Protein AF-A0A3B8WFF1-F1 (afdb_monomer)

Foldseek 3Di:
DVVVVLVVVVVVDPDDDLVNLLVSLQVQLVVCLVVVVLVSNLVSLVSNLVSCVVVVVLVSVLSSLLSNLLSCVVVVVPVSSVVSLVSSCVSCVVVVVPVVNVSSVVSNVD

Secondary structure (DSSP, 8-state):
-HHHHHHHHHHT-SS--HHHHHHHHHHHHHHHHHTT-HHHHHHHHHHHHHHHHHTT-HHHHHHHHHHHHHHHHHTT-HHHHHHHHHHHHHHHHHTT-HHHHHHHHHHH--

Sequence (110 aa):
MADYYIEKAAQECENPSDDYLLGYEYVRGNNFFHRKLYEQSKTHLDASLRLSRKKENKRFEADNLLLLGRIAKAERNYTEAQKLLAQAEDLAIHYQFGEMLISIYQASNQ

Solvent-accessible surface area (backbone atoms only — not comparable to full-atom values): 5738 Å² total; per-residue (Å²): 110,70,66,58,56,53,54,50,57,56,71,73,42,93,77,70,50,70,70,56,49,27,54,51,26,36,55,50,11,52,51,27,44,78,69,67,37,53,71,65,10,48,59,24,26,53,53,15,31,53,41,15,58,76,68,66,35,61,65,55,32,26,54,32,28,41,53,51,13,50,47,29,43,77,72,66,38,53,71,59,12,50,57,29,34,51,55,19,43,53,46,25,64,76,72,63,38,64,75,54,47,57,56,45,52,61,61,72,75,113

Nearest PDB structures (foldseek):
  3ro2-assembly1_A  TM=9.104E-01  e=1.981E-02  Mus musculus
  4g2v-assembly1_A  TM=8.765E-01  e=4.190E-02  Mus musculus
  4wnd-assembly1_A  TM=8.827E-01  e=8.399E-02  Homo sapiens
  6hc2-assembly1_C  TM=8.382E-01 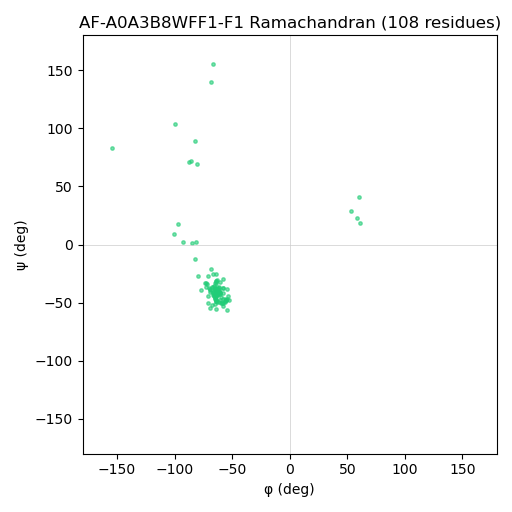 e=7.154E-02  Homo sapiens
  4jhr-assembly1_B  TM=8.270E-01  e=8.381E-01  Mus musculus

Radius of gyration: 14.09 Å; Cα contacts (8 Å, |Δi|>4): 117; chains: 1; bounding box: 29×25×38 Å

Structure (mmCIF, N/CA/C/O backbone):
data_AF-A0A3B8WFF1-F1
#
_entry.id   AF-A0A3B8WFF1-F1
#
loop_
_atom_site.group_PDB
_atom_site.id
_atom_site.type_symbol
_atom_site.label_atom_id
_atom_site.label_alt_id
_atom_site.label_comp_id
_atom_site.label_asym_id
_atom_site.label_entity_id
_atom_site.label_seq_id
_atom_site.pdbx_PDB_ins_code
_atom_site.Cartn_x
_atom_site.Cartn_y
_atom_site.Cartn_z
_atom_site.occupancy
_atom_site.B_iso_or_equiv
_atom_site.auth_seq_id
_atom_site.auth_comp_id
_atom_site.auth_asym_id
_atom_site.auth_atom_id
_atom_site.pdbx_PDB_model_num
ATOM 1 N N . MET A 1 1 ? -10.932 2.106 -21.702 1.00 55.16 1 MET A N 1
ATOM 2 C CA . MET A 1 1 ? -9.967 2.885 -22.509 1.00 55.16 1 MET A CA 1
ATOM 3 C C . MET A 1 1 ? -8.616 3.009 -21.813 1.00 55.16 1 MET A C 1
ATOM 5 O O . MET A 1 1 ? -7.642 2.645 -22.446 1.00 55.16 1 MET A O 1
ATOM 9 N N . ALA A 1 2 ? -8.527 3.440 -20.544 1.00 55.88 2 ALA A N 1
ATOM 10 C CA . ALA A 1 2 ? -7.241 3.520 -19.828 1.00 55.88 2 ALA A CA 1
ATOM 11 C C . ALA A 1 2 ? -6.477 2.178 -19.796 1.00 55.88 2 ALA A C 1
ATOM 13 O O . ALA A 1 2 ? -5.317 2.136 -20.186 1.00 55.88 2 ALA A O 1
ATOM 14 N N . ASP A 1 3 ? -7.163 1.084 -19.450 1.00 61.41 3 ASP A N 1
ATOM 15 C CA . ASP A 1 3 ? -6.576 -0.264 -19.367 1.00 61.41 3 ASP A CA 1
ATOM 16 C C . ASP A 1 3 ? -5.947 -0.713 -20.698 1.00 61.41 3 ASP A C 1
ATOM 18 O O . ASP A 1 3 ? -4.863 -1.278 -20.704 1.00 61.41 3 ASP A O 1
ATOM 22 N N . TYR A 1 4 ? -6.568 -0.362 -21.832 1.00 65.44 4 TYR A N 1
ATOM 23 C CA . TYR A 1 4 ? -6.072 -0.689 -23.174 1.00 65.44 4 TYR A CA 1
ATOM 24 C C . TYR A 1 4 ? -4.744 0.010 -23.496 1.00 65.44 4 TYR A C 1
ATOM 26 O O . TYR A 1 4 ? -3.835 -0.612 -24.035 1.00 65.44 4 TYR A O 1
ATOM 34 N N . TYR A 1 5 ? -4.609 1.298 -23.161 1.00 60.56 5 TYR A N 1
ATOM 35 C CA . TYR A 1 5 ? -3.365 2.034 -23.414 1.00 60.56 5 TYR A CA 1
ATOM 36 C C . TYR A 1 5 ? -2.238 1.599 -22.479 1.00 60.56 5 TYR A C 1
ATOM 38 O O . TYR A 1 5 ? -1.084 1.556 -22.894 1.00 60.56 5 TYR A O 1
ATOM 46 N N . ILE A 1 6 ? -2.586 1.245 -21.242 1.00 63.22 6 ILE A N 1
ATOM 47 C CA . ILE A 1 6 ? -1.662 0.695 -20.252 1.00 63.22 6 ILE A CA 1
ATOM 48 C C . ILE A 1 6 ? -1.136 -0.658 -20.754 1.00 63.22 6 ILE A C 1
ATOM 50 O O . ILE A 1 6 ? 0.066 -0.810 -20.952 1.00 63.22 6 ILE A O 1
ATOM 54 N N . GLU A 1 7 ? -2.020 -1.605 -21.072 1.00 67.00 7 GLU A N 1
ATOM 55 C CA . GLU A 1 7 ? -1.634 -2.940 -21.552 1.00 67.00 7 GLU A CA 1
ATOM 56 C C . GLU A 1 7 ? -0.839 -2.895 -22.861 1.00 67.00 7 GLU A C 1
ATOM 58 O O . GLU A 1 7 ? 0.160 -3.600 -22.998 1.00 67.00 7 GLU A O 1
ATOM 63 N N . LYS A 1 8 ? -1.230 -2.027 -23.800 1.00 68.31 8 LYS A N 1
ATOM 64 C CA . LYS A 1 8 ? -0.503 -1.848 -25.060 1.00 68.31 8 LYS A CA 1
ATOM 65 C C . LYS A 1 8 ? 0.914 -1.312 -24.834 1.00 68.31 8 LYS A C 1
ATOM 67 O O . LYS A 1 8 ? 1.857 -1.835 -25.417 1.00 68.31 8 LYS A O 1
ATOM 72 N N . ALA A 1 9 ? 1.080 -0.321 -23.955 1.00 63.72 9 ALA A N 1
ATOM 73 C CA . ALA A 1 9 ? 2.395 0.237 -23.644 1.00 63.72 9 ALA A CA 1
ATOM 74 C C . ALA A 1 9 ? 3.336 -0.793 -22.988 1.00 63.72 9 ALA A C 1
ATOM 76 O O . ALA A 1 9 ? 4.543 -0.739 -23.210 1.00 63.72 9 ALA A O 1
ATOM 77 N N . ALA A 1 10 ? 2.798 -1.746 -22.218 1.00 66.44 10 ALA A N 1
ATOM 78 C CA . ALA A 1 10 ? 3.592 -2.818 -21.620 1.00 66.44 10 ALA A CA 1
ATOM 79 C C . ALA A 1 10 ? 4.035 -3.879 -22.640 1.00 66.44 10 ALA A C 1
ATOM 81 O O . ALA A 1 10 ? 5.122 -4.432 -22.504 1.00 66.44 10 ALA A O 1
ATOM 82 N N . GLN A 1 11 ? 3.223 -4.153 -23.667 1.00 68.31 11 GLN A N 1
ATOM 83 C CA . GLN A 1 11 ? 3.555 -5.119 -24.724 1.00 68.31 11 GLN A CA 1
ATOM 84 C C . GLN A 1 11 ? 4.661 -4.627 -25.666 1.00 68.31 11 GLN A C 1
ATOM 86 O O . GLN A 1 11 ? 5.375 -5.440 -26.245 1.00 68.31 11 GLN A O 1
ATOM 91 N N . GLU A 1 12 ? 4.811 -3.312 -25.820 1.00 68.81 12 GLU A N 1
ATOM 92 C CA . GLU A 1 12 ? 5.833 -2.704 -26.682 1.00 68.81 12 GLU A CA 1
ATOM 93 C C . GLU A 1 12 ? 7.213 -2.613 -25.997 1.00 68.81 12 GLU A C 1
ATOM 95 O O . GLU A 1 12 ? 8.217 -2.365 -26.663 1.00 68.81 12 GLU A O 1
ATOM 100 N N . CYS A 1 13 ? 7.292 -2.837 -24.679 1.00 67.81 13 CYS A N 1
ATOM 101 C CA . CYS A 1 13 ? 8.542 -2.764 -23.928 1.00 67.81 13 CYS A CA 1
ATOM 102 C C . CYS A 1 13 ? 9.132 -4.161 -23.695 1.00 67.81 13 CYS A C 1
ATOM 104 O O . CYS A 1 13 ? 8.691 -4.903 -22.823 1.00 67.81 13 CYS A O 1
ATOM 106 N N . GLU A 1 14 ? 10.169 -4.506 -24.459 1.00 71.44 14 GLU A N 1
ATOM 107 C CA . GLU A 1 14 ? 10.814 -5.828 -24.413 1.00 71.44 14 GLU A CA 1
ATOM 108 C C . GLU A 1 14 ? 11.570 -6.085 -23.089 1.00 71.44 14 GLU A C 1
ATOM 110 O O . GLU A 1 14 ? 11.786 -7.232 -22.703 1.00 71.44 14 GLU A O 1
ATOM 115 N N . ASN A 1 15 ? 11.936 -5.022 -22.357 1.00 77.19 15 ASN A N 1
ATOM 116 C CA . ASN A 1 15 ? 12.530 -5.106 -21.021 1.00 77.19 15 ASN A CA 1
ATOM 117 C C . ASN A 1 15 ? 12.259 -3.824 -20.202 1.00 77.19 15 ASN A C 1
ATOM 119 O O . ASN A 1 15 ? 13.087 -2.905 -20.189 1.00 77.19 15 ASN A O 1
ATOM 123 N N . PRO A 1 16 ? 11.084 -3.708 -19.562 1.00 80.06 16 PRO A N 1
ATOM 124 C CA . PRO A 1 16 ? 10.717 -2.507 -18.825 1.00 80.06 16 PRO A CA 1
ATOM 125 C C . PRO A 1 16 ? 11.582 -2.324 -17.575 1.00 80.06 16 PRO A C 1
ATOM 127 O O . PRO A 1 16 ? 11.866 -3.272 -16.845 1.00 80.06 16 PRO A O 1
ATOM 130 N N . SER A 1 17 ? 11.974 -1.078 -17.297 1.00 86.88 17 SER A N 1
ATOM 131 C CA . SER A 1 17 ? 12.707 -0.749 -16.073 1.00 86.88 17 SER A CA 1
ATOM 132 C C . SER A 1 17 ? 11.835 -0.947 -14.828 1.00 86.88 17 SER A C 1
ATOM 134 O O . SER A 1 17 ? 10.611 -0.808 -14.880 1.00 86.88 17 SER A O 1
ATOM 136 N N . ASP A 1 18 ? 12.463 -1.185 -13.673 1.00 86.75 18 ASP A N 1
ATOM 137 C CA . ASP A 1 18 ? 11.735 -1.293 -12.401 1.00 86.75 18 ASP A CA 1
ATOM 138 C C . ASP A 1 18 ? 10.911 -0.024 -12.084 1.00 86.75 18 ASP A C 1
ATOM 140 O O . ASP A 1 18 ? 9.868 -0.129 -11.446 1.00 86.75 18 ASP A O 1
ATOM 144 N N . ASP A 1 19 ? 11.341 1.167 -12.536 1.00 84.69 19 ASP A N 1
ATOM 145 C CA . ASP A 1 19 ? 10.570 2.417 -12.367 1.00 84.69 19 ASP A CA 1
ATOM 146 C C . ASP A 1 19 ? 9.303 2.432 -13.215 1.00 84.69 19 ASP A C 1
ATOM 148 O O . ASP A 1 19 ? 8.245 2.865 -12.755 1.00 84.69 19 ASP A O 1
ATOM 152 N N . TYR A 1 20 ? 9.406 1.940 -14.450 1.00 87.12 20 TYR A N 1
ATOM 153 C CA . TYR A 1 20 ? 8.247 1.791 -15.314 1.00 87.12 20 TYR A CA 1
ATOM 154 C C . TYR A 1 20 ? 7.258 0.799 -14.698 1.00 87.12 20 TYR A C 1
ATOM 156 O O . TYR A 1 20 ? 6.083 1.128 -14.538 1.00 87.12 20 TYR A O 1
ATOM 164 N N . LEU A 1 21 ? 7.737 -0.379 -14.284 1.00 90.25 21 LEU A N 1
ATOM 165 C CA . LEU A 1 21 ? 6.901 -1.413 -13.672 1.00 90.25 21 LEU A CA 1
ATOM 166 C C . LEU A 1 21 ? 6.242 -0.934 -12.374 1.00 90.25 21 LEU A C 1
ATOM 168 O O . LEU A 1 21 ? 5.068 -1.214 -12.148 1.00 90.25 21 LEU A O 1
ATOM 172 N N . LEU A 1 22 ? 6.961 -0.173 -11.546 1.00 91.94 22 LEU A N 1
ATOM 173 C CA . LEU A 1 22 ? 6.440 0.408 -10.309 1.00 91.94 22 LEU A CA 1
ATOM 174 C C . LEU A 1 22 ? 5.172 1.2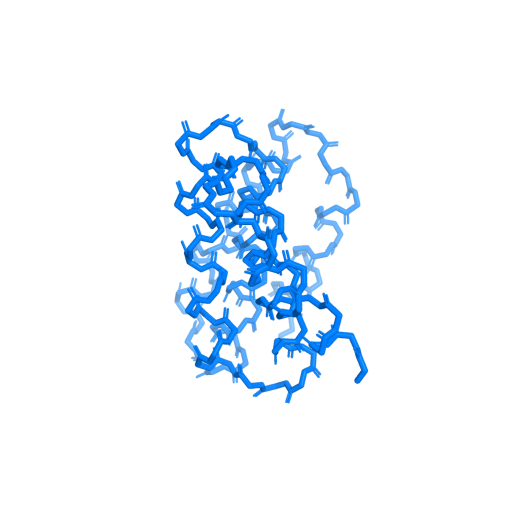33 -10.562 1.00 91.94 22 LEU A C 1
ATOM 176 O O . LEU A 1 22 ? 4.132 0.987 -9.940 1.00 91.94 22 LEU A O 1
ATOM 180 N N . GLY A 1 23 ? 5.278 2.218 -11.458 1.00 91.31 23 GLY A N 1
ATOM 181 C CA . GLY A 1 23 ? 4.173 3.112 -11.795 1.00 91.31 23 GLY A CA 1
ATOM 182 C C . GLY A 1 23 ? 3.064 2.385 -12.550 1.00 91.31 23 GLY A C 1
ATOM 183 O O . GLY A 1 23 ? 1.885 2.604 -12.280 1.00 91.31 23 GLY A O 1
ATOM 184 N N . TYR A 1 24 ? 3.435 1.474 -13.447 1.00 90.56 24 TYR A N 1
ATOM 185 C CA . TYR A 1 24 ? 2.505 0.656 -14.218 1.00 90.56 24 TYR A CA 1
ATOM 186 C C . TYR A 1 24 ? 1.583 -0.180 -13.319 1.00 90.56 24 TYR A C 1
ATOM 188 O O . TYR A 1 24 ? 0.356 -0.097 -13.421 1.00 90.56 24 TYR A O 1
ATOM 196 N N . GLU A 1 25 ? 2.169 -0.938 -12.393 1.00 94.44 25 GLU A N 1
ATOM 197 C CA . GLU A 1 25 ? 1.430 -1.771 -11.446 1.00 94.44 25 GLU A CA 1
ATOM 198 C C . GLU A 1 25 ? 0.577 -0.916 -10.496 1.00 94.44 25 GLU A C 1
ATOM 200 O O . GLU A 1 25 ? -0.586 -1.240 -10.253 1.00 94.44 25 GLU A O 1
ATOM 205 N N . TYR A 1 26 ? 1.080 0.241 -10.048 1.00 96.00 26 TYR A N 1
ATOM 206 C CA . TYR A 1 26 ? 0.291 1.166 -9.229 1.00 96.00 26 TYR A CA 1
ATOM 207 C C . TYR A 1 26 ? -0.979 1.637 -9.948 1.00 96.00 26 TYR A C 1
ATOM 209 O O . TYR A 1 26 ? -2.078 1.559 -9.395 1.00 96.00 26 TYR A O 1
ATOM 217 N N . VAL A 1 27 ? -0.851 2.108 -11.195 1.00 93.94 27 VAL A N 1
ATOM 218 C CA . VAL A 1 27 ? -1.986 2.650 -11.957 1.00 93.94 27 VAL A CA 1
ATOM 219 C C . VAL A 1 27 ? -3.039 1.570 -12.212 1.00 93.94 27 VAL A C 1
ATOM 221 O O . VAL A 1 27 ? -4.234 1.837 -12.076 1.00 93.94 27 VAL A O 1
ATOM 224 N N . ARG A 1 28 ? -2.628 0.333 -12.521 1.00 93.69 28 ARG A N 1
ATOM 225 C CA . ARG A 1 28 ? -3.561 -0.798 -12.668 1.00 93.69 28 ARG A CA 1
ATOM 226 C C . ARG A 1 28 ? -4.261 -1.119 -11.357 1.00 93.69 28 ARG A C 1
ATOM 228 O O . ARG A 1 28 ? -5.487 -1.228 -11.332 1.00 93.69 28 ARG A O 1
ATOM 235 N N . GLY A 1 29 ? -3.500 -1.209 -10.267 1.00 96.50 29 GLY A N 1
ATOM 236 C CA . GLY A 1 29 ? -4.033 -1.425 -8.926 1.00 96.50 29 GLY A CA 1
ATOM 237 C C . GLY A 1 29 ? -5.087 -0.385 -8.553 1.00 96.50 29 GLY A C 1
ATOM 238 O O . GLY A 1 29 ? -6.193 -0.739 -8.136 1.00 96.50 29 GLY A O 1
ATOM 239 N N . ASN A 1 30 ? -4.793 0.891 -8.794 1.00 95.69 30 ASN A N 1
ATOM 240 C CA . ASN A 1 30 ? -5.705 2.000 -8.544 1.00 95.69 30 ASN A CA 1
ATOM 241 C C . ASN A 1 30 ? -6.955 1.965 -9.449 1.00 95.69 30 ASN A C 1
ATOM 243 O O . ASN A 1 30 ? -8.070 2.180 -8.974 1.00 95.69 30 ASN A O 1
ATOM 247 N N . ASN A 1 31 ? -6.813 1.614 -10.730 1.00 94.31 31 ASN A N 1
ATOM 248 C CA . ASN A 1 31 ? -7.954 1.457 -11.636 1.00 94.31 31 ASN A CA 1
ATOM 249 C C . ASN A 1 31 ? -8.913 0.353 -11.162 1.00 94.31 31 ASN A C 1
ATOM 251 O O . ASN A 1 31 ? -10.118 0.585 -11.020 1.00 94.31 31 ASN A O 1
ATOM 255 N N . PHE A 1 32 ? -8.380 -0.830 -10.845 1.00 95.81 32 PHE A N 1
ATOM 256 C CA . PHE A 1 32 ? -9.183 -1.929 -10.313 1.00 95.81 32 PHE A CA 1
ATOM 257 C C . PHE A 1 32 ? -9.839 -1.567 -8.976 1.00 95.81 32 PHE A C 1
ATOM 259 O O . PHE A 1 32 ? -11.009 -1.900 -8.771 1.00 95.81 32 PHE A O 1
ATOM 266 N N . PHE A 1 33 ? -9.146 -0.815 -8.111 1.00 96.62 33 PHE A N 1
ATOM 267 C CA . PHE A 1 33 ? -9.716 -0.287 -6.869 1.00 96.62 33 PHE A CA 1
ATOM 268 C C . PHE A 1 33 ? -10.968 0.559 -7.137 1.00 96.62 33 PHE A C 1
ATOM 270 O O . PHE A 1 33 ? -12.022 0.309 -6.549 1.00 96.62 33 PHE A O 1
ATOM 277 N N . HIS A 1 34 ? -10.894 1.514 -8.071 1.00 95.62 34 HIS A N 1
ATOM 278 C CA . HIS A 1 34 ? -12.032 2.367 -8.431 1.00 95.62 34 HIS A CA 1
ATOM 279 C C . HIS A 1 34 ? -13.198 1.589 -9.058 1.00 95.62 34 HIS A C 1
ATOM 281 O O . HIS A 1 34 ? -14.354 1.991 -8.925 1.00 95.62 34 HIS A O 1
ATOM 287 N N . ARG A 1 35 ? -12.917 0.437 -9.675 1.00 96.00 35 ARG A N 1
ATOM 288 C CA . ARG A 1 35 ? -13.924 -0.504 -10.191 1.00 96.00 35 ARG A CA 1
ATOM 289 C C . ARG A 1 35 ? -14.441 -1.491 -9.137 1.00 96.00 35 ARG A C 1
ATOM 291 O O . ARG A 1 35 ? -15.267 -2.334 -9.472 1.00 96.00 35 ARG A O 1
ATOM 298 N N . LYS A 1 36 ? -13.976 -1.392 -7.884 1.00 96.75 36 LYS A N 1
ATOM 299 C CA . LYS A 1 36 ? -14.257 -2.326 -6.775 1.00 96.75 36 LYS A CA 1
ATOM 300 C C . LYS A 1 36 ? -13.845 -3.775 -7.064 1.00 96.75 36 LYS A C 1
ATOM 302 O O . LYS A 1 36 ? -14.359 -4.713 -6.462 1.00 96.75 36 LYS A O 1
ATOM 307 N N . LEU A 1 37 ? -12.904 -3.957 -7.985 1.00 97.56 37 LEU A N 1
ATOM 308 C CA . LEU A 1 37 ? -12.310 -5.240 -8.341 1.00 97.56 37 LEU A CA 1
ATOM 309 C C . LEU A 1 37 ? -11.122 -5.500 -7.406 1.00 97.56 37 LEU A C 1
ATOM 311 O O . LEU A 1 37 ? -9.961 -5.356 -7.787 1.00 97.56 37 LEU A O 1
ATOM 315 N N . TYR A 1 38 ? -11.429 -5.784 -6.139 1.00 97.62 38 TYR A N 1
ATOM 316 C CA . TYR A 1 38 ? -10.447 -5.763 -5.052 1.00 97.62 38 TYR A CA 1
ATOM 317 C C . TYR A 1 38 ? -9.362 -6.835 -5.167 1.00 97.62 38 TYR A C 1
ATOM 319 O O . TYR A 1 38 ? -8.206 -6.535 -4.893 1.00 97.62 38 TYR A O 1
ATOM 327 N N . GLU A 1 39 ? -9.677 -8.033 -5.656 1.00 97.81 39 GLU A N 1
ATOM 328 C CA . GLU A 1 39 ? -8.668 -9.085 -5.859 1.00 97.81 39 GLU A CA 1
ATOM 329 C C . GLU A 1 39 ? -7.632 -8.704 -6.928 1.00 97.81 39 GLU A C 1
ATOM 331 O O . GLU A 1 39 ? -6.421 -8.798 -6.701 1.00 97.81 39 GLU A O 1
ATOM 336 N N . GLN A 1 40 ? -8.085 -8.187 -8.077 1.00 96.88 40 GLN A N 1
ATOM 337 C CA . GLN A 1 40 ? -7.170 -7.671 -9.098 1.00 96.88 40 GLN A CA 1
ATOM 338 C C . GLN A 1 40 ? -6.387 -6.460 -8.583 1.00 96.88 40 GLN A C 1
ATOM 340 O O . GLN A 1 40 ? -5.188 -6.346 -8.823 1.00 96.88 40 GLN A O 1
ATOM 345 N N . SER A 1 41 ? -7.051 -5.571 -7.842 1.00 98.19 41 SER A N 1
ATOM 346 C CA . SER A 1 41 ? -6.412 -4.394 -7.260 1.00 98.19 41 SER A CA 1
ATOM 347 C C . SER A 1 41 ? -5.273 -4.775 -6.316 1.00 98.19 41 SER A C 1
ATOM 349 O O . SER A 1 41 ? -4.158 -4.298 -6.515 1.00 98.19 41 SER A O 1
ATOM 351 N N . LYS A 1 42 ? -5.511 -5.690 -5.365 1.00 98.56 42 LYS A N 1
ATOM 352 C CA . LYS A 1 42 ? -4.490 -6.186 -4.428 1.00 98.56 42 LYS A CA 1
ATOM 353 C C . LYS A 1 42 ? -3.283 -6.757 -5.164 1.00 98.56 42 LYS A C 1
ATOM 355 O O . LYS A 1 42 ? -2.166 -6.350 -4.881 1.00 98.56 42 LYS A O 1
ATOM 360 N N . THR A 1 43 ? -3.512 -7.593 -6.179 1.00 98.19 43 THR A N 1
ATOM 361 C CA . THR A 1 43 ? -2.436 -8.203 -6.982 1.00 98.19 43 THR A CA 1
ATOM 362 C C . THR A 1 43 ? -1.466 -7.156 -7.544 1.00 98.19 43 THR A C 1
ATOM 364 O O . THR A 1 43 ? -0.248 -7.290 -7.417 1.00 98.19 43 THR A O 1
ATOM 367 N N . HIS A 1 44 ? -2.004 -6.091 -8.138 1.00 97.50 44 HIS A N 1
ATOM 368 C CA . HIS A 1 44 ? -1.203 -5.028 -8.746 1.00 97.50 44 HIS A CA 1
ATOM 369 C C . HIS A 1 44 ? -0.594 -4.073 -7.705 1.00 97.50 44 HIS A C 1
ATOM 371 O O . HIS A 1 44 ? 0.573 -3.691 -7.813 1.00 97.50 44 HIS A O 1
ATOM 377 N N . LEU A 1 45 ? -1.336 -3.733 -6.647 1.00 98.44 45 LEU A N 1
ATOM 378 C CA . LEU A 1 45 ? -0.824 -2.901 -5.554 1.00 98.44 45 LEU A CA 1
ATOM 379 C C . LEU A 1 45 ? 0.305 -3.599 -4.778 1.00 98.44 45 LEU A C 1
ATOM 381 O O . LEU A 1 45 ? 1.291 -2.953 -4.443 1.00 98.44 45 LEU A O 1
ATOM 385 N N . ASP A 1 46 ? 0.235 -4.915 -4.562 1.00 98.62 46 ASP A N 1
ATOM 386 C CA . ASP A 1 46 ? 1.307 -5.692 -3.924 1.00 98.62 46 ASP A CA 1
ATOM 387 C C . ASP A 1 46 ? 2.566 -5.764 -4.799 1.00 98.62 46 ASP A C 1
ATOM 389 O O . ASP A 1 46 ? 3.698 -5.722 -4.299 1.00 98.62 46 ASP A O 1
ATOM 393 N N . ALA A 1 47 ? 2.395 -5.853 -6.122 1.00 97.25 47 ALA A N 1
ATOM 394 C CA . ALA A 1 47 ? 3.508 -5.786 -7.061 1.00 97.25 47 ALA A CA 1
ATOM 395 C C . ALA A 1 47 ? 4.201 -4.419 -7.016 1.00 97.25 47 ALA A C 1
ATOM 397 O O . ALA A 1 47 ? 5.429 -4.359 -6.885 1.00 97.25 47 ALA A O 1
ATOM 398 N N . SER A 1 48 ? 3.419 -3.338 -7.041 1.00 98.19 48 SER A N 1
ATOM 399 C CA . SER A 1 48 ? 3.932 -1.975 -6.908 1.00 98.19 48 SER A CA 1
ATOM 400 C C . SER A 1 48 ? 4.582 -1.736 -5.538 1.00 98.19 48 SER A C 1
ATOM 402 O O . SER A 1 48 ?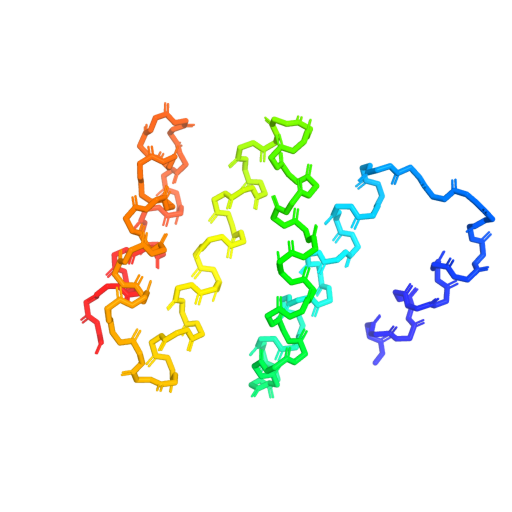 5.689 -1.210 -5.481 1.00 98.19 48 SER A O 1
ATOM 404 N N . LEU A 1 49 ? 3.983 -2.211 -4.442 1.00 98.62 49 LEU A N 1
ATOM 405 C CA . LEU A 1 49 ? 4.524 -2.084 -3.083 1.00 98.62 49 LEU A CA 1
ATOM 406 C C . LEU A 1 49 ? 5.881 -2.784 -2.922 1.00 98.62 49 LEU A C 1
ATOM 408 O O . LEU A 1 49 ? 6.800 -2.274 -2.277 1.00 98.62 49 LEU A O 1
ATOM 412 N N . ARG A 1 50 ? 6.042 -3.971 -3.512 1.00 98.38 50 ARG A N 1
ATOM 413 C CA . ARG A 1 50 ? 7.327 -4.685 -3.497 1.00 98.38 50 ARG A CA 1
ATOM 414 C C . ARG A 1 50 ? 8.404 -3.903 -4.249 1.00 98.38 50 ARG A C 1
ATOM 416 O O . ARG A 1 50 ? 9.532 -3.803 -3.765 1.00 98.38 50 ARG A O 1
ATOM 423 N N . LEU A 1 51 ? 8.064 -3.349 -5.413 1.00 97.12 51 LEU A N 1
ATOM 424 C CA . LEU A 1 51 ? 8.981 -2.523 -6.197 1.00 97.12 51 LEU A CA 1
ATOM 425 C C . LEU A 1 51 ? 9.308 -1.214 -5.469 1.00 97.12 51 LEU A C 1
ATOM 427 O O . LEU A 1 51 ? 10.476 -0.840 -5.406 1.00 97.12 51 LEU A O 1
ATOM 431 N N . SER A 1 52 ? 8.324 -0.558 -4.850 1.00 98.00 52 SER A N 1
ATOM 432 C CA . SER A 1 52 ? 8.528 0.707 -4.139 1.00 98.00 52 SER A CA 1
ATOM 433 C C . SER A 1 52 ? 9.493 0.524 -2.975 1.00 98.00 52 SER A C 1
ATOM 435 O O . SER A 1 52 ? 10.394 1.336 -2.796 1.00 98.00 52 SER A O 1
ATOM 437 N N . ARG A 1 53 ? 9.377 -0.589 -2.242 1.00 98.12 53 ARG A N 1
ATOM 438 C CA . ARG A 1 53 ? 10.315 -0.967 -1.177 1.00 98.12 53 ARG A CA 1
ATOM 439 C C . ARG A 1 53 ? 11.713 -1.254 -1.709 1.00 98.12 53 ARG A C 1
ATOM 441 O O . ARG A 1 53 ? 12.675 -0.716 -1.176 1.00 98.12 53 ARG A O 1
ATOM 448 N N . LYS A 1 54 ? 11.829 -2.045 -2.783 1.00 97.44 54 LYS A N 1
ATOM 449 C CA . LYS A 1 54 ? 13.118 -2.356 -3.429 1.00 97.44 54 LYS A CA 1
ATOM 450 C C . LYS A 1 54 ? 13.847 -1.091 -3.895 1.00 97.44 54 LYS A C 1
ATOM 452 O O . LYS A 1 54 ? 15.068 -1.031 -3.824 1.00 97.44 54 LYS A O 1
ATOM 457 N N . LYS A 1 55 ? 13.099 -0.105 -4.391 1.00 96.25 55 LYS A N 1
ATOM 458 C CA . LYS A 1 55 ? 13.624 1.161 -4.917 1.00 96.25 55 LYS A CA 1
ATOM 459 C C . LYS A 1 55 ? 13.700 2.284 -3.885 1.00 96.25 55 LYS A C 1
ATOM 461 O O . LYS A 1 55 ? 14.025 3.405 -4.257 1.00 96.25 55 LYS A O 1
ATOM 466 N N . GLU A 1 56 ? 13.331 2.008 -2.635 1.00 97.06 56 GLU A N 1
ATOM 467 C CA . GLU A 1 56 ? 13.211 3.009 -1.569 1.00 97.06 56 GLU A CA 1
ATOM 468 C C . GLU A 1 56 ? 12.307 4.203 -1.946 1.00 97.06 56 GLU A C 1
ATOM 470 O O . GLU A 1 56 ? 12.450 5.313 -1.437 1.00 97.06 56 GLU A O 1
ATOM 475 N N . ASN A 1 57 ? 11.322 3.979 -2.822 1.00 97.44 57 ASN A N 1
ATOM 476 C CA . ASN A 1 57 ? 10.349 4.988 -3.214 1.00 97.44 57 ASN A CA 1
ATOM 477 C C . ASN A 1 57 ? 9.229 5.075 -2.170 1.00 97.44 57 ASN A C 1
ATOM 479 O O . ASN A 1 57 ? 8.192 4.412 -2.263 1.00 97.44 57 ASN A O 1
ATOM 483 N N . LYS A 1 58 ? 9.452 5.924 -1.169 1.00 97.69 58 LYS A N 1
ATOM 484 C CA . LYS A 1 58 ? 8.572 6.070 -0.002 1.00 97.69 58 LYS A CA 1
ATOM 485 C C . LYS A 1 58 ? 7.203 6.638 -0.337 1.00 97.69 58 LYS A C 1
ATOM 487 O O . LYS A 1 58 ? 6.237 6.333 0.357 1.00 97.69 58 LYS A O 1
ATOM 492 N N . ARG A 1 59 ? 7.096 7.402 -1.429 1.00 95.94 59 ARG A N 1
ATOM 493 C CA . ARG A 1 59 ? 5.809 7.9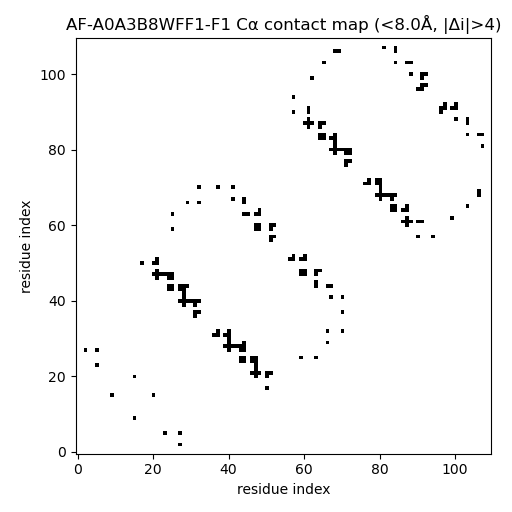30 -1.877 1.00 95.94 59 ARG A CA 1
ATOM 494 C C . ARG A 1 59 ? 4.903 6.818 -2.397 1.00 95.94 59 ARG A C 1
ATOM 496 O O . ARG A 1 59 ? 3.807 6.651 -1.872 1.00 95.94 59 ARG A O 1
ATOM 503 N N . PHE A 1 60 ? 5.379 6.024 -3.359 1.00 96.75 60 PHE A N 1
ATOM 504 C CA . PHE A 1 60 ? 4.609 4.880 -3.855 1.00 96.75 60 PHE A CA 1
ATOM 505 C C . PHE A 1 60 ? 4.390 3.821 -2.773 1.00 96.75 60 PHE A C 1
ATOM 507 O O . PHE A 1 60 ? 3.344 3.181 -2.764 1.00 96.75 60 PHE A O 1
ATOM 514 N N . GLU A 1 61 ? 5.334 3.639 -1.845 1.00 98.50 61 GLU A N 1
ATOM 515 C CA . GLU A 1 61 ? 5.136 2.736 -0.707 1.00 98.50 61 GLU A CA 1
ATOM 516 C C . GLU A 1 61 ? 3.909 3.150 0.118 1.00 98.50 61 GLU A C 1
ATOM 518 O O . GLU A 1 61 ? 3.015 2.334 0.343 1.00 98.50 61 GLU A O 1
ATOM 523 N N . ALA A 1 62 ? 3.819 4.428 0.490 1.00 98.25 62 ALA A N 1
ATOM 524 C CA . ALA A 1 62 ? 2.712 4.938 1.288 1.00 98.25 62 ALA A CA 1
ATOM 525 C C . ALA A 1 62 ? 1.376 4.975 0.512 1.00 98.25 62 ALA A C 1
ATOM 527 O O . ALA A 1 62 ? 0.340 4.604 1.066 1.00 98.25 62 ALA A O 1
ATOM 528 N N . ASP A 1 63 ? 1.388 5.330 -0.782 1.00 98.00 63 ASP A N 1
ATOM 529 C CA . ASP A 1 63 ? 0.187 5.311 -1.635 1.00 98.00 63 ASP A CA 1
ATOM 530 C C . ASP A 1 63 ? -0.379 3.881 -1.792 1.00 98.00 63 ASP A C 1
ATOM 532 O O . ASP A 1 63 ? -1.590 3.670 -1.665 1.00 98.00 63 ASP A O 1
ATOM 536 N N . ASN A 1 64 ? 0.483 2.875 -2.003 1.00 98.56 64 ASN A N 1
ATOM 537 C CA . ASN A 1 64 ? 0.058 1.473 -2.084 1.00 98.56 64 ASN A CA 1
ATOM 538 C C . ASN A 1 64 ? -0.523 0.973 -0.751 1.00 98.56 64 ASN A C 1
ATOM 540 O O . ASN A 1 64 ? -1.591 0.359 -0.743 1.00 98.56 64 ASN A O 1
ATOM 544 N N . LEU A 1 65 ? 0.136 1.269 0.376 1.00 98.75 65 LEU A N 1
ATOM 545 C CA . LEU A 1 65 ? -0.346 0.896 1.712 1.00 98.75 65 LEU A CA 1
ATOM 546 C C . LEU A 1 65 ? -1.717 1.515 2.025 1.00 98.75 65 LEU A C 1
ATOM 548 O O . LEU A 1 65 ? -2.600 0.825 2.536 1.00 98.75 65 LEU A O 1
ATOM 552 N N . LEU A 1 66 ? -1.932 2.785 1.666 1.00 98.44 66 LEU A N 1
ATOM 553 C CA . LEU A 1 66 ? -3.221 3.461 1.831 1.00 98.44 66 LEU A CA 1
ATOM 554 C C . LEU A 1 66 ? -4.337 2.768 1.033 1.00 98.44 66 LEU A C 1
ATOM 556 O O . LEU A 1 66 ? -5.423 2.528 1.567 1.00 98.44 66 LEU A O 1
ATOM 560 N N . LEU A 1 67 ? -4.095 2.447 -0.241 1.00 98.31 67 LEU A N 1
ATOM 561 C CA . LEU A 1 67 ? -5.096 1.782 -1.082 1.00 98.31 67 LEU A CA 1
ATOM 562 C C . LEU A 1 67 ? -5.396 0.361 -0.594 1.00 98.31 67 LEU A C 1
ATOM 564 O O . LEU A 1 67 ? -6.569 0.005 -0.477 1.00 98.31 67 LEU A O 1
ATOM 568 N N . LEU A 1 68 ? -4.374 -0.417 -0.230 1.00 98.75 68 LEU A N 1
ATOM 569 C CA . LEU A 1 68 ? -4.552 -1.750 0.353 1.00 98.75 68 LEU A CA 1
ATOM 570 C C . LEU A 1 68 ? -5.326 -1.685 1.680 1.00 98.75 68 LEU A C 1
ATOM 572 O O . LEU A 1 68 ? -6.240 -2.479 1.895 1.00 98.75 68 LEU A O 1
ATOM 576 N N . GLY A 1 69 ? -5.044 -0.697 2.535 1.00 98.44 69 GLY A N 1
ATOM 577 C CA . GLY A 1 69 ? -5.793 -0.472 3.774 1.00 98.44 69 GLY A CA 1
ATOM 578 C C . GLY A 1 69 ? -7.270 -0.153 3.524 1.00 98.44 69 GLY A C 1
ATOM 579 O O . GLY A 1 69 ? -8.155 -0.699 4.187 1.00 98.44 69 GLY A O 1
ATOM 580 N N . ARG A 1 70 ? -7.570 0.670 2.510 1.00 98.12 70 ARG A N 1
ATOM 581 C CA . ARG A 1 70 ? -8.952 0.952 2.078 1.00 98.12 70 ARG A CA 1
ATOM 582 C C . ARG A 1 70 ? -9.663 -0.295 1.550 1.00 98.12 70 ARG A C 1
ATOM 584 O O . ARG A 1 70 ? -10.850 -0.462 1.827 1.00 98.12 70 ARG A O 1
ATOM 591 N N . ILE A 1 71 ? -8.959 -1.161 0.821 1.00 98.38 71 ILE A N 1
ATOM 592 C CA . ILE A 1 71 ? -9.497 -2.443 0.343 1.00 98.38 71 ILE A CA 1
ATOM 593 C C . ILE A 1 71 ? -9.808 -3.366 1.517 1.00 98.38 71 ILE A C 1
ATOM 595 O O . ILE A 1 71 ? -10.942 -3.824 1.631 1.00 98.38 71 ILE A O 1
ATOM 599 N N . ALA A 1 72 ? -8.853 -3.574 2.427 1.00 98.19 72 ALA A N 1
ATOM 600 C CA . ALA A 1 72 ? -9.047 -4.407 3.611 1.00 98.19 72 ALA A CA 1
ATOM 601 C C . ALA A 1 72 ? -10.267 -3.946 4.423 1.00 98.19 72 ALA A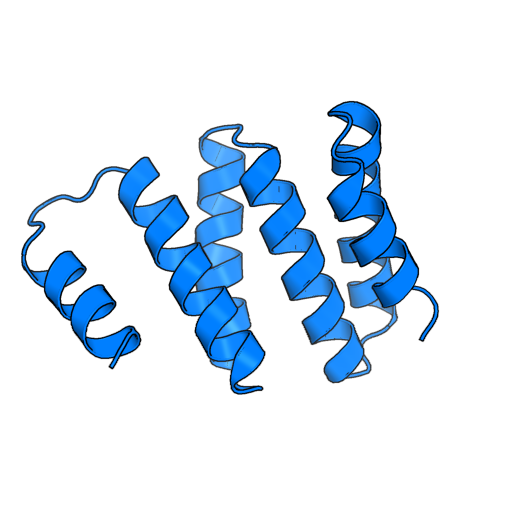 C 1
ATOM 603 O O . ALA A 1 72 ? -11.072 -4.759 4.877 1.00 98.19 72 ALA A O 1
ATOM 604 N N . LYS A 1 73 ? -10.474 -2.629 4.522 1.00 96.44 73 LYS A N 1
ATOM 605 C CA . LYS A 1 73 ? -11.665 -2.063 5.154 1.00 96.44 73 LYS A CA 1
ATOM 606 C C . LYS A 1 73 ? -12.956 -2.378 4.395 1.00 96.44 73 LYS A C 1
ATOM 608 O O . LYS A 1 73 ? -13.948 -2.754 5.018 1.00 96.44 73 LYS A O 1
ATOM 613 N N . ALA A 1 74 ? -12.959 -2.249 3.068 1.00 96.44 74 ALA A N 1
ATOM 614 C CA . ALA A 1 74 ? -14.109 -2.607 2.233 1.00 96.44 74 ALA A CA 1
ATOM 615 C C . ALA A 1 74 ? -14.471 -4.101 2.354 1.00 96.44 74 ALA A C 1
ATOM 617 O O . ALA A 1 74 ? -15.648 -4.458 2.331 1.00 96.44 74 ALA A O 1
ATOM 618 N N . GLU A 1 75 ? -13.469 -4.954 2.563 1.00 96.88 75 GLU A N 1
ATOM 619 C CA . GLU A 1 75 ? -13.603 -6.392 2.826 1.00 96.88 75 GLU A CA 1
ATOM 620 C C . GLU A 1 75 ? -13.938 -6.717 4.295 1.00 96.88 75 GLU A C 1
ATOM 622 O O . GLU A 1 75 ? -14.066 -7.885 4.657 1.00 96.88 75 GLU A O 1
ATOM 627 N N . ARG A 1 76 ? -14.116 -5.699 5.152 1.00 96.81 76 ARG A N 1
ATOM 628 C CA . ARG A 1 76 ? -14.358 -5.815 6.604 1.00 96.81 76 ARG A CA 1
ATOM 629 C C . ARG A 1 76 ? -13.226 -6.493 7.385 1.00 96.81 76 ARG A C 1
ATOM 631 O O . ARG A 1 76 ? -13.420 -6.904 8.529 1.00 96.81 76 ARG A O 1
ATOM 638 N N . ASN A 1 77 ? -12.029 -6.563 6.812 1.00 97.44 77 ASN A N 1
ATOM 639 C CA . ASN A 1 77 ? -10.818 -6.976 7.508 1.00 97.44 77 ASN A CA 1
ATOM 640 C C . ASN A 1 77 ? -10.188 -5.770 8.224 1.00 97.44 77 ASN A C 1
ATOM 642 O O . ASN A 1 77 ? -9.168 -5.220 7.805 1.00 97.44 77 ASN A O 1
ATOM 646 N N . TYR A 1 78 ? -10.835 -5.330 9.305 1.00 96.00 78 TYR A N 1
ATOM 647 C CA . TYR A 1 78 ? -10.443 -4.123 10.038 1.00 96.00 78 TYR A CA 1
ATOM 648 C C . TYR A 1 78 ? -9.058 -4.229 10.686 1.00 96.00 78 TYR A C 1
ATOM 650 O O . TYR A 1 78 ? -8.350 -3.228 10.772 1.00 96.00 78 TYR A O 1
ATOM 658 N N . THR A 1 79 ? -8.647 -5.431 11.098 1.00 97.69 79 THR A N 1
ATOM 659 C CA . THR A 1 79 ? -7.316 -5.666 11.671 1.00 97.69 79 THR A CA 1
ATOM 660 C C . THR A 1 79 ? -6.218 -5.389 10.648 1.00 97.69 79 THR A C 1
ATOM 662 O O . THR A 1 79 ? -5.277 -4.651 10.942 1.00 97.69 79 THR A O 1
ATOM 665 N N . GLU A 1 80 ? -6.350 -5.924 9.432 1.00 97.56 80 GLU A N 1
ATOM 666 C CA . GLU A 1 80 ? -5.365 -5.666 8.379 1.00 97.56 80 GLU A CA 1
ATOM 667 C C . GLU A 1 80 ? -5.443 -4.216 7.887 1.00 97.56 80 GLU A C 1
ATOM 669 O O . GLU A 1 80 ? -4.410 -3.580 7.683 1.00 97.56 80 GLU A O 1
ATOM 674 N N . ALA A 1 81 ? -6.650 -3.646 7.789 1.00 98.25 81 ALA A N 1
ATOM 675 C CA . ALA A 1 81 ? -6.827 -2.239 7.439 1.00 98.25 81 ALA A CA 1
ATOM 676 C C . ALA A 1 81 ? -6.072 -1.312 8.403 1.00 98.25 81 ALA A C 1
ATOM 678 O O . ALA A 1 81 ? -5.314 -0.454 7.955 1.00 98.25 81 ALA A O 1
ATOM 679 N N . GLN A 1 82 ? -6.218 -1.518 9.716 1.00 97.50 82 GLN A N 1
ATOM 680 C CA . GLN A 1 82 ? -5.528 -0.723 10.731 1.00 97.50 82 GLN A CA 1
ATOM 681 C C . GLN A 1 82 ? -4.006 -0.826 10.589 1.00 97.50 82 GLN A C 1
ATOM 683 O O . GLN A 1 82 ? -3.309 0.187 10.613 1.00 97.50 82 GLN A O 1
ATOM 688 N N . LYS A 1 83 ? -3.484 -2.040 10.400 1.00 98.38 83 LYS A N 1
ATOM 689 C CA . LYS A 1 83 ? -2.047 -2.280 10.236 1.00 98.38 83 LYS A CA 1
ATOM 690 C C . LYS A 1 83 ? -1.479 -1.601 8.985 1.00 98.38 83 LYS A C 1
ATOM 692 O O . LYS A 1 83 ? -0.371 -1.067 9.028 1.00 98.38 83 LYS A O 1
ATOM 697 N N . LEU A 1 84 ? -2.198 -1.649 7.866 1.00 98.62 84 LEU A N 1
ATOM 698 C CA . LEU A 1 84 ? -1.767 -1.033 6.608 1.00 98.62 84 LEU A CA 1
ATOM 699 C C . LEU A 1 84 ? -1.833 0.495 6.679 1.00 98.62 84 LEU A C 1
ATOM 701 O O . LEU A 1 84 ? -0.881 1.167 6.287 1.00 98.62 84 LEU A O 1
ATOM 705 N N . LEU A 1 85 ? -2.918 1.041 7.236 1.00 98.19 85 LEU A N 1
ATOM 706 C CA . LEU A 1 85 ? -3.090 2.485 7.402 1.00 98.19 85 LEU A CA 1
ATOM 707 C C . LEU A 1 85 ? -2.066 3.077 8.377 1.00 98.19 85 LEU A C 1
ATOM 709 O O . LEU A 1 85 ? -1.520 4.133 8.080 1.00 98.19 85 LEU A O 1
ATOM 713 N N . ALA A 1 86 ? -1.728 2.378 9.464 1.00 98.19 86 ALA A N 1
ATOM 714 C CA . ALA A 1 86 ? -0.687 2.818 10.396 1.00 98.19 86 ALA A CA 1
ATOM 715 C C . ALA A 1 86 ? 0.706 2.878 9.741 1.00 98.19 86 ALA A C 1
ATOM 717 O O . ALA A 1 86 ? 1.465 3.811 9.984 1.00 98.19 86 ALA A O 1
ATOM 718 N N . GLN A 1 87 ? 1.041 1.922 8.866 1.00 98.38 87 GLN A N 1
ATOM 719 C CA . GLN A 1 87 ? 2.298 1.978 8.104 1.00 98.38 87 GLN A CA 1
ATOM 720 C C . GLN A 1 87 ? 2.308 3.141 7.102 1.00 98.38 87 GLN A C 1
ATOM 722 O O . GLN A 1 87 ? 3.328 3.807 6.944 1.00 98.38 87 GLN A O 1
ATOM 727 N N . ALA A 1 88 ? 1.184 3.396 6.422 1.00 98.25 88 ALA A N 1
ATOM 728 C CA . ALA A 1 88 ? 1.065 4.545 5.526 1.00 98.25 88 ALA A CA 1
ATOM 729 C C . ALA A 1 88 ? 1.198 5.872 6.294 1.00 98.25 88 ALA A C 1
ATOM 731 O O . ALA A 1 88 ? 1.826 6.807 5.801 1.00 98.25 88 ALA A O 1
ATOM 732 N N . GLU A 1 89 ? 0.634 5.942 7.502 1.00 98.00 89 GLU A N 1
ATOM 733 C CA . GLU A 1 89 ? 0.692 7.111 8.382 1.00 98.00 89 GLU A CA 1
ATOM 734 C C . GLU A 1 89 ? 2.115 7.413 8.833 1.00 98.00 89 GLU A C 1
ATOM 736 O O . GLU A 1 89 ? 2.562 8.547 8.683 1.00 98.00 89 GLU A O 1
ATOM 741 N N . ASP A 1 90 ? 2.847 6.403 9.306 1.00 98.12 90 ASP A N 1
ATOM 742 C CA . ASP A 1 90 ? 4.244 6.549 9.723 1.00 98.12 90 ASP A CA 1
ATOM 743 C C . ASP A 1 90 ? 5.105 7.148 8.599 1.00 98.12 90 ASP A C 1
ATOM 745 O O . ASP A 1 90 ? 5.793 8.154 8.791 1.00 98.12 90 ASP A O 1
ATOM 749 N N . LEU A 1 91 ? 4.969 6.614 7.380 1.00 97.69 91 LEU A N 1
ATOM 750 C CA . LEU A 1 91 ? 5.650 7.151 6.202 1.00 97.69 91 LEU A CA 1
ATOM 751 C C . LEU A 1 91 ? 5.208 8.583 5.880 1.00 97.69 91 LEU A C 1
ATOM 753 O O . LEU A 1 91 ? 6.046 9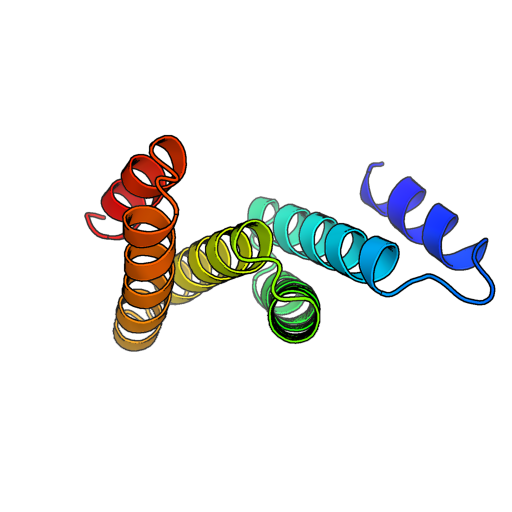.433 5.574 1.00 97.69 91 LEU A O 1
ATOM 757 N N . ALA A 1 92 ? 3.908 8.868 5.945 1.00 97.12 92 ALA A N 1
ATOM 758 C CA . ALA A 1 92 ? 3.379 10.188 5.637 1.00 97.12 92 ALA A CA 1
ATOM 759 C C . ALA A 1 92 ? 3.831 11.252 6.651 1.00 97.12 92 ALA A C 1
ATOM 761 O O . ALA A 1 92 ? 4.121 12.379 6.247 1.00 97.12 92 ALA A O 1
ATOM 762 N N . ILE A 1 93 ? 3.945 10.905 7.936 1.00 97.50 93 ILE A N 1
ATOM 763 C CA . ILE A 1 93 ? 4.502 11.781 8.974 1.00 97.50 93 ILE A CA 1
ATOM 764 C C . ILE A 1 93 ? 5.998 11.986 8.729 1.00 97.50 93 ILE A C 1
ATOM 766 O O . ILE A 1 93 ? 6.454 13.128 8.653 1.00 97.50 93 ILE A O 1
ATOM 770 N N . HIS A 1 94 ? 6.754 10.897 8.566 1.00 97.62 94 HIS A N 1
ATOM 771 C CA . HIS A 1 94 ? 8.209 10.946 8.433 1.00 97.62 94 HIS A CA 1
ATOM 772 C C . HIS A 1 94 ? 8.659 11.759 7.211 1.00 97.62 94 HIS A C 1
ATOM 774 O O . HIS A 1 94 ? 9.578 12.571 7.309 1.00 97.62 94 HIS A O 1
ATOM 780 N N . TYR A 1 95 ? 7.987 11.581 6.069 1.00 96.69 95 TYR A N 1
ATOM 781 C CA . TYR A 1 95 ? 8.318 12.245 4.803 1.00 96.69 95 TYR A CA 1
ATOM 782 C C . TYR A 1 95 ? 7.424 13.453 4.476 1.00 96.69 95 TYR A C 1
ATOM 784 O O . TYR A 1 95 ? 7.513 14.002 3.379 1.00 96.69 95 TYR A O 1
ATOM 792 N N . GLN A 1 96 ? 6.585 13.897 5.420 1.00 95.56 96 GLN A N 1
ATOM 793 C CA . GLN A 1 96 ? 5.754 15.105 5.313 1.00 95.56 96 GLN A CA 1
ATOM 794 C C . GLN A 1 96 ? 4.751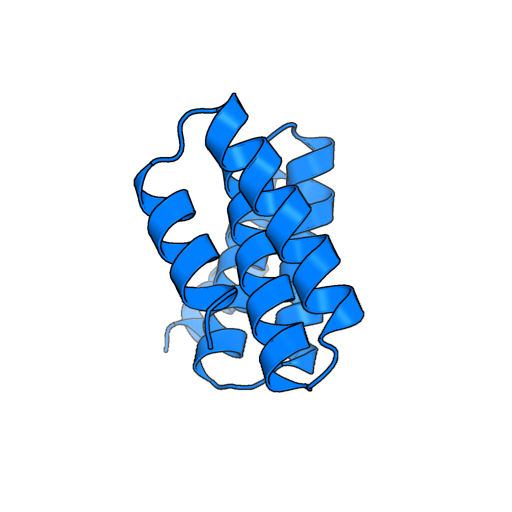 15.093 4.138 1.00 95.56 96 GLN A C 1
ATOM 796 O O . GLN A 1 96 ? 4.503 16.108 3.483 1.00 95.56 96 GLN A O 1
ATOM 801 N N . PHE A 1 97 ? 4.108 13.952 3.881 1.00 94.62 97 PHE A N 1
ATOM 802 C CA . PHE A 1 97 ? 3.056 13.815 2.868 1.00 94.62 97 PHE A CA 1
ATOM 803 C C . PHE A 1 97 ? 1.698 14.321 3.390 1.00 94.62 97 PHE A C 1
ATOM 805 O O . PHE A 1 97 ? 0.766 13.547 3.605 1.00 94.62 97 PHE A O 1
ATOM 812 N N . GLY A 1 98 ? 1.566 15.638 3.581 1.00 87.56 98 GLY A N 1
ATOM 813 C CA . GLY A 1 98 ? 0.399 16.254 4.235 1.00 87.56 98 GLY A CA 1
ATOM 814 C C . GLY A 1 98 ? -0.968 15.873 3.642 1.00 87.56 98 GLY A C 1
ATOM 815 O O . GLY A 1 98 ? -1.883 15.513 4.379 1.00 87.56 98 GLY A O 1
ATOM 816 N N . GLU A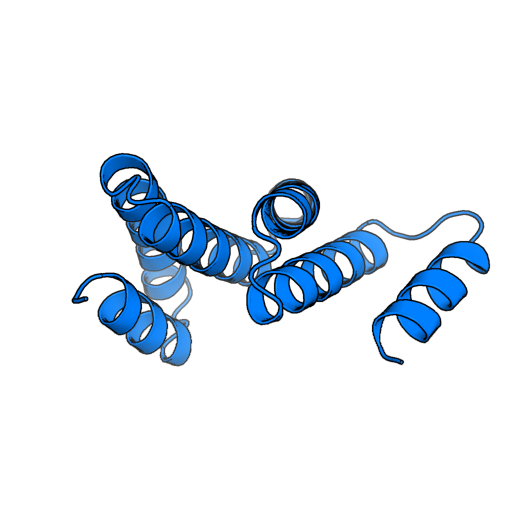 1 99 ? -1.109 15.869 2.313 1.00 89.94 99 GLU A N 1
ATOM 817 C CA . GLU A 1 99 ? -2.365 15.477 1.642 1.00 89.94 99 GLU A CA 1
ATOM 818 C C . GLU A 1 99 ? -2.746 14.006 1.894 1.00 89.94 99 GLU A C 1
ATOM 820 O O . GLU A 1 99 ? -3.927 13.648 1.957 1.00 89.94 99 GLU A O 1
ATOM 825 N N . MET A 1 100 ? -1.744 13.143 2.072 1.00 92.38 100 MET A N 1
ATOM 826 C CA . MET A 1 100 ? -1.952 11.726 2.347 1.00 92.38 100 MET A CA 1
ATOM 827 C C . MET A 1 100 ? -2.463 11.500 3.770 1.00 92.38 100 MET A C 1
ATOM 829 O O . MET A 1 100 ? -3.339 10.661 3.958 1.00 92.38 100 MET A O 1
ATOM 833 N N . LEU A 1 101 ? -2.000 12.276 4.756 1.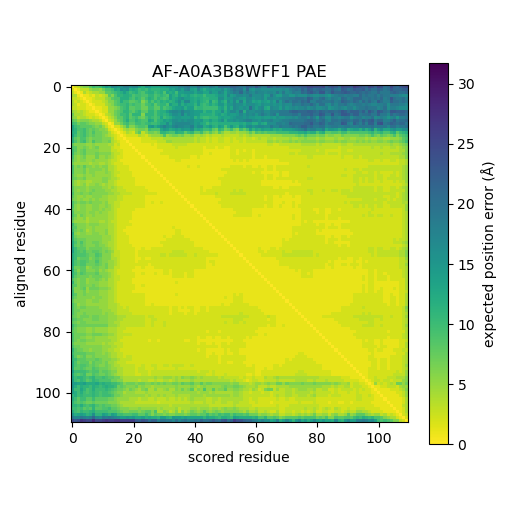00 92.25 101 LEU A N 1
ATOM 834 C CA . LEU A 1 101 ? -2.493 12.179 6.137 1.00 92.25 101 LEU A CA 1
ATOM 835 C C . LEU A 1 101 ? -4.003 12.415 6.219 1.00 92.25 101 LEU A C 1
ATOM 837 O O . LEU A 1 101 ? -4.716 11.654 6.870 1.00 92.25 101 LEU A O 1
ATOM 841 N N . ILE A 1 102 ? -4.511 13.406 5.479 1.00 91.19 102 ILE A N 1
ATOM 842 C CA . ILE A 1 102 ? -5.956 13.658 5.374 1.00 91.19 102 ILE A CA 1
ATOM 843 C C . ILE A 1 102 ? -6.669 12.409 4.838 1.00 91.19 102 ILE A C 1
ATOM 845 O O . ILE A 1 102 ? -7.670 11.961 5.400 1.00 91.19 102 ILE A O 1
ATOM 849 N N . SER A 1 103 ? -6.124 11.812 3.776 1.00 93.81 103 SER A N 1
ATOM 850 C CA . SER A 1 103 ? -6.671 10.607 3.145 1.00 93.81 103 SER A CA 1
ATOM 851 C C . SER A 1 103 ? -6.638 9.366 4.042 1.00 93.81 103 SER A C 1
ATOM 853 O O . SER A 1 103 ? -7.538 8.525 3.929 1.00 93.81 103 SER A O 1
ATOM 855 N N . ILE A 1 104 ? -5.623 9.245 4.903 1.00 93.75 104 ILE A N 1
ATOM 856 C CA . ILE A 1 104 ? -5.472 8.170 5.891 1.00 93.75 104 ILE A CA 1
ATOM 857 C C . ILE A 1 104 ? -6.502 8.340 7.003 1.00 93.75 104 ILE A C 1
ATOM 859 O O . ILE A 1 104 ? -7.265 7.415 7.259 1.00 93.75 104 ILE A O 1
ATOM 863 N N . TYR A 1 105 ? -6.621 9.525 7.601 1.00 92.44 105 TYR A N 1
ATOM 864 C CA . TYR A 1 105 ? -7.595 9.755 8.672 1.00 92.44 105 TYR A CA 1
ATOM 865 C C . TYR A 1 105 ? -9.041 9.594 8.203 1.00 92.44 105 TYR A C 1
ATOM 867 O O . TYR A 1 105 ? -9.865 9.026 8.917 1.00 92.44 105 TYR A O 1
ATOM 875 N N . GLN A 1 106 ? -9.355 10.013 6.975 1.00 92.12 106 GLN A N 1
ATOM 876 C CA . GLN A 1 106 ? -10.652 9.717 6.362 1.00 92.12 106 GLN A CA 1
ATOM 877 C C . GLN A 1 106 ? -10.887 8.209 6.197 1.00 92.12 106 GLN A C 1
ATOM 879 O O . GLN A 1 106 ? -12.013 7.738 6.355 1.00 92.12 106 GLN A O 1
ATOM 884 N N . ALA A 1 107 ? -9.839 7.443 5.882 1.00 89.94 107 ALA A N 1
ATOM 885 C CA . ALA A 1 107 ? -9.927 5.994 5.760 1.00 89.94 107 ALA A CA 1
ATOM 886 C C . ALA A 1 107 ? -10.061 5.295 7.123 1.00 89.94 107 ALA A C 1
ATOM 888 O O . ALA A 1 107 ? -10.764 4.290 7.187 1.00 89.94 107 ALA A O 1
ATOM 889 N N . SER A 1 108 ? -9.461 5.829 8.188 1.00 84.75 108 SER A N 1
ATOM 890 C CA . SER A 1 108 ? -9.517 5.261 9.543 1.00 84.75 108 SER A CA 1
ATOM 891 C C . SER A 1 108 ? -10.819 5.567 10.299 1.00 84.75 108 SER A C 1
ATOM 893 O O . SER A 1 108 ? -11.219 4.778 11.148 1.00 84.75 108 SER A O 1
ATOM 895 N N . ASN A 1 109 ? -11.498 6.681 9.993 1.00 75.38 109 ASN A N 1
ATOM 896 C CA . ASN A 1 109 ? -12.652 7.189 10.760 1.00 75.38 109 ASN A CA 1
ATOM 897 C C . ASN A 1 109 ? -14.042 6.811 10.195 1.00 75.38 109 ASN A C 1
ATOM 899 O O . ASN A 1 109 ? -15.036 7.451 10.537 1.00 75.38 109 ASN A O 1
ATOM 903 N N . GLN A 1 110 ? -14.132 5.811 9.317 1.00 57.72 110 GLN A N 1
ATOM 904 C CA . GLN A 1 110 ? -15.386 5.324 8.711 1.00 57.72 110 GLN A CA 1
ATOM 905 C C . GLN A 1 110 ? -15.437 3.805 8.762 1.00 57.72 110 GLN A C 1
ATOM 907 O O . GLN A 1 110 ? -16.515 3.250 9.048 1.00 57.72 110 GLN A O 1
#

Mean predicted aligned error: 4.56 Å

pLDDT: mean 90.97, std 11.66, range [55.16, 98.75]